Protein AF-A0A2H0N2Y0-F1 (afdb_monomer)

Solvent-accessible surface area (backbone atoms only — not comparable to full-atom values): 7215 Å² total; per-residue (Å²): 124,72,75,60,60,58,54,58,65,62,47,55,63,54,53,54,51,52,50,49,53,52,52,50,52,51,51,52,50,49,48,50,69,72,66,47,77,82,76,74,75,67,87,81,74,80,81,71,80,69,74,76,69,76,72,77,88,54,97,25,53,18,77,90,71,64,48,72,41,98,44,74,78,58,26,72,59,9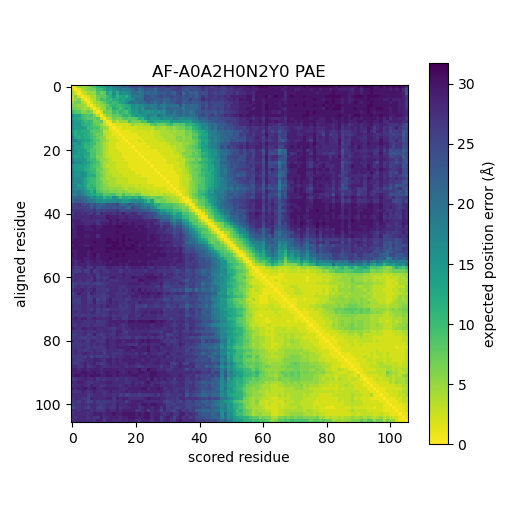0,83,84,88,79,92,76,79,81,54,81,88,54,58,84,70,82,67,63,91,75,52,84,76,86,88,86,82,137

pLDDT: mean 80.4, std 17.41, range [44.53, 96.69]

Foldseek 3Di:
DVVVVVVVVVVVVVVVVVVVVVVVVVVVVVCCVPVPPPPPVPVDDPPPPPPVPPPPPAPAAAPPQRDHDDDPQNNDDDDDDDDDDPDPVCPPDPPPVVDSDDDDDD

Structure (mmCIF, N/CA/C/O backbone):
data_AF-A0A2H0N2Y0-F1
#
_entry.id   AF-A0A2H0N2Y0-F1
#
loop_
_atom_site.group_PDB
_atom_site.id
_atom_site.type_symbol
_atom_site.label_atom_id
_atom_site.label_alt_id
_atom_site.label_comp_id
_atom_site.label_asym_id
_atom_site.label_entity_id
_atom_site.label_seq_id
_atom_site.pdbx_PDB_ins_code
_atom_site.Cartn_x
_atom_site.Cartn_y
_atom_site.Cartn_z
_atom_site.occupancy
_atom_site.B_iso_or_equiv
_atom_site.auth_seq_id
_atom_site.auth_comp_id
_atom_site.auth_asym_id
_atom_site.auth_atom_id
_atom_site.pdbx_PDB_model_num
ATOM 1 N N . MET A 1 1 ? 39.172 4.416 -81.691 1.00 53.25 1 MET A N 1
ATOM 2 C CA . MET A 1 1 ? 38.676 3.237 -80.940 1.00 53.25 1 MET A CA 1
ATOM 3 C C . MET A 1 1 ? 39.562 2.818 -79.752 1.00 53.25 1 MET A C 1
ATOM 5 O O . MET A 1 1 ? 39.054 2.160 -78.859 1.00 53.25 1 MET A O 1
ATOM 9 N N . HIS A 1 2 ? 40.838 3.236 -79.659 1.00 56.69 2 HIS A N 1
ATOM 10 C CA . HIS A 1 2 ? 41.701 2.923 -78.498 1.00 56.69 2 HIS A CA 1
ATOM 11 C C . HIS A 1 2 ? 41.425 3.744 -77.220 1.00 56.69 2 HIS A C 1
ATOM 13 O O . HIS A 1 2 ? 41.663 3.253 -76.122 1.00 56.69 2 HIS A O 1
ATOM 19 N N . HIS A 1 3 ? 40.871 4.955 -77.333 1.00 56.59 3 HIS A N 1
ATOM 20 C CA . HIS A 1 3 ? 40.663 5.853 -76.185 1.00 56.59 3 HIS A CA 1
ATOM 21 C C . HIS A 1 3 ? 39.469 5.492 -75.275 1.00 56.59 3 HIS A C 1
ATOM 23 O O . HIS A 1 3 ? 39.393 5.969 -74.146 1.00 56.59 3 HIS A O 1
ATOM 29 N N . LEU A 1 4 ? 38.539 4.655 -75.749 1.00 56.47 4 LEU A N 1
ATOM 30 C CA . LEU A 1 4 ? 37.361 4.206 -74.988 1.00 56.47 4 LEU A CA 1
ATOM 31 C C . LEU A 1 4 ? 37.684 3.022 -74.063 1.00 56.47 4 LEU A C 1
ATOM 33 O O . LEU A 1 4 ? 37.163 2.938 -72.953 1.00 56.47 4 LEU A O 1
ATOM 37 N N . LEU A 1 5 ? 38.601 2.148 -74.482 1.00 54.94 5 LEU A N 1
ATOM 38 C CA . LEU A 1 5 ? 38.996 0.958 -73.722 1.00 54.94 5 LEU A CA 1
ATOM 39 C C . LEU A 1 5 ? 39.827 1.305 -72.475 1.00 54.94 5 LEU A C 1
ATOM 41 O O . LEU A 1 5 ? 39.754 0.605 -71.467 1.00 54.94 5 LEU A O 1
ATOM 45 N N . THR A 1 6 ? 40.568 2.417 -72.498 1.00 57.72 6 THR A N 1
ATOM 46 C CA . THR A 1 6 ? 41.340 2.887 -71.336 1.00 57.72 6 THR A CA 1
ATOM 47 C C . THR A 1 6 ? 40.452 3.494 -70.249 1.00 57.72 6 THR A C 1
ATOM 49 O O . THR A 1 6 ? 40.738 3.315 -69.066 1.00 57.72 6 THR A O 1
ATOM 52 N N . LYS A 1 7 ? 39.334 4.136 -70.619 1.00 54.25 7 LYS A N 1
ATOM 53 C CA . LYS A 1 7 ? 38.356 4.642 -69.643 1.00 54.25 7 LYS A CA 1
ATOM 54 C C . LYS A 1 7 ? 37.606 3.509 -68.941 1.00 54.25 7 LYS A C 1
ATOM 56 O O . LYS A 1 7 ? 37.475 3.556 -67.726 1.00 54.25 7 LYS A O 1
ATOM 61 N N . LEU A 1 8 ? 37.214 2.457 -69.663 1.00 54.66 8 LEU A N 1
ATOM 62 C CA . LEU A 1 8 ? 36.559 1.274 -69.079 1.00 54.66 8 LEU A CA 1
ATOM 63 C C . LEU A 1 8 ? 37.459 0.533 -68.072 1.00 54.66 8 LEU A C 1
ATOM 65 O O . LEU A 1 8 ? 36.993 0.151 -67.002 1.00 54.66 8 LEU A O 1
ATOM 69 N N . LYS A 1 9 ? 38.763 0.411 -68.362 1.00 58.50 9 LYS A N 1
ATOM 70 C CA . LYS A 1 9 ? 39.745 -0.218 -67.457 1.00 58.50 9 LYS A CA 1
ATOM 71 C C . LYS A 1 9 ? 39.993 0.581 -66.166 1.00 58.50 9 LYS A C 1
ATOM 73 O O . LYS A 1 9 ? 40.342 -0.001 -65.146 1.00 58.50 9 LYS A O 1
ATOM 78 N N . SER A 1 10 ? 39.815 1.903 -66.196 1.00 59.41 10 SER A N 1
ATOM 79 C CA . SER A 1 10 ? 39.994 2.776 -65.023 1.00 59.41 10 SER A CA 1
ATOM 80 C C . SER A 1 10 ? 38.755 2.866 -64.128 1.00 59.41 10 SER A C 1
ATOM 82 O O . SER A 1 10 ? 38.858 3.345 -63.001 1.00 59.41 10 SER A O 1
ATOM 84 N N . ILE A 1 11 ? 37.591 2.435 -64.615 1.00 62.25 11 ILE A N 1
ATOM 85 C CA . ILE A 1 11 ? 36.317 2.507 -63.889 1.00 62.25 11 ILE A CA 1
ATOM 86 C C . ILE A 1 11 ? 36.119 1.277 -62.985 1.00 62.25 11 ILE A C 1
ATOM 88 O O . ILE A 1 11 ? 35.544 1.391 -61.904 1.00 62.25 11 ILE A O 1
ATOM 92 N N . SER A 1 12 ? 36.659 0.114 -63.369 1.00 69.06 12 SER A N 1
ATOM 93 C CA . SER A 1 12 ? 36.594 -1.104 -62.553 1.00 69.06 12 SER A CA 1
ATOM 94 C C . SER A 1 12 ? 37.161 -0.950 -61.132 1.00 69.06 12 SER A C 1
ATOM 96 O O . SER A 1 12 ? 36.456 -1.347 -60.207 1.00 69.06 12 SER A O 1
ATOM 98 N N . PRO A 1 13 ? 38.351 -0.351 -60.881 1.00 75.94 13 PRO A N 1
ATOM 99 C CA . PRO A 1 13 ? 38.850 -0.206 -59.511 1.00 75.94 13 PRO A CA 1
ATOM 100 C C . PRO A 1 13 ? 37.980 0.725 -58.657 1.00 75.94 13 PRO A C 1
ATOM 102 O O . PRO A 1 13 ? 37.855 0.497 -57.457 1.00 75.94 13 PRO A O 1
ATOM 105 N N . LEU A 1 14 ? 37.337 1.732 -59.259 1.00 80.69 14 LEU A N 1
ATOM 106 C CA . LEU A 1 14 ? 36.476 2.667 -58.533 1.00 80.69 14 LEU A CA 1
ATOM 107 C C . LEU A 1 14 ? 35.235 1.960 -57.970 1.00 80.69 14 LEU A C 1
ATOM 109 O O . LEU A 1 14 ? 34.874 2.188 -56.818 1.00 80.69 14 LEU A O 1
ATOM 113 N N . TYR A 1 15 ? 34.637 1.051 -58.747 1.00 85.00 15 TYR A N 1
ATOM 114 C CA . TYR A 1 15 ? 33.491 0.262 -58.295 1.00 85.00 15 TYR A CA 1
ATOM 115 C C . TYR A 1 15 ? 33.844 -0.720 -57.177 1.00 85.00 15 TYR A C 1
ATOM 117 O O . TYR A 1 15 ? 33.056 -0.892 -56.249 1.00 85.00 15 TYR A O 1
ATOM 125 N N . PHE A 1 16 ? 35.035 -1.325 -57.217 1.00 87.88 16 PHE A N 1
ATOM 126 C CA . PHE A 1 16 ? 35.497 -2.192 -56.128 1.00 87.88 16 PHE A CA 1
ATOM 127 C C . PHE A 1 16 ? 35.717 -1.411 -54.829 1.00 87.88 16 PHE A C 1
ATOM 129 O O . PHE A 1 16 ? 35.330 -1.884 -53.762 1.00 87.88 16 PHE A O 1
ATOM 136 N N . ILE A 1 17 ? 36.264 -0.194 -54.914 1.00 88.81 17 ILE A N 1
ATOM 137 C CA . ILE A 1 17 ? 36.441 0.676 -53.744 1.00 88.81 17 ILE A CA 1
ATOM 138 C C . ILE A 1 17 ? 35.078 1.102 -53.185 1.00 88.81 17 ILE A C 1
ATOM 140 O O . ILE A 1 17 ? 34.851 0.983 -51.982 1.00 88.81 17 ILE A O 1
ATOM 144 N N . SER A 1 18 ? 34.136 1.532 -54.034 1.00 90.44 18 SER A N 1
ATOM 145 C CA . SER A 1 18 ? 32.797 1.920 -53.567 1.00 90.44 18 SER A CA 1
ATOM 146 C C . SER A 1 18 ? 32.018 0.745 -52.968 1.00 90.44 18 SER A C 1
ATOM 148 O O . SER A 1 18 ? 31.340 0.905 -51.952 1.00 90.44 18 SER A O 1
ATOM 150 N N . ALA A 1 19 ? 32.137 -0.448 -53.557 1.00 92.31 19 ALA A N 1
ATOM 151 C CA . ALA A 1 19 ? 31.531 -1.664 -53.019 1.00 92.31 19 ALA A CA 1
ATOM 152 C C . ALA A 1 19 ? 32.139 -2.034 -51.656 1.00 92.31 19 ALA A C 1
ATOM 154 O O . ALA A 1 19 ? 31.411 -2.372 -50.729 1.00 92.31 19 ALA A O 1
ATOM 155 N N . GLY A 1 20 ? 33.459 -1.891 -51.499 1.00 94.44 20 GLY A N 1
ATOM 156 C CA . GLY A 1 20 ? 34.135 -2.112 -50.220 1.00 94.44 20 GLY A CA 1
ATOM 157 C C . GLY A 1 20 ? 33.659 -1.156 -49.125 1.00 94.44 20 GLY A C 1
ATOM 158 O O . GLY A 1 20 ? 33.332 -1.597 -48.027 1.00 94.44 20 GLY A O 1
ATOM 159 N N . VAL A 1 21 ? 33.556 0.143 -49.428 1.00 95.31 21 VAL A N 1
ATOM 160 C CA . VAL A 1 21 ? 33.113 1.161 -48.456 1.00 95.31 21 VAL A CA 1
ATOM 161 C C . VAL A 1 21 ? 31.653 0.955 -48.046 1.00 95.31 21 VAL A C 1
ATOM 163 O O . VAL A 1 21 ? 31.327 1.048 -46.864 1.00 95.31 21 VAL A O 1
ATOM 166 N N . THR A 1 22 ? 30.772 0.637 -48.997 1.00 94.81 22 THR A N 1
ATOM 167 C CA . THR A 1 22 ? 29.356 0.367 -48.694 1.00 94.81 22 THR A CA 1
ATOM 168 C C . THR A 1 22 ? 29.179 -0.903 -47.866 1.00 94.81 22 THR A C 1
ATOM 170 O O . THR A 1 22 ? 28.433 -0.889 -46.889 1.00 94.81 22 THR A O 1
ATOM 173 N N . LEU A 1 23 ? 29.910 -1.973 -48.186 1.00 95.75 23 LEU A N 1
ATOM 174 C CA . LEU A 1 23 ? 29.863 -3.225 -47.432 1.00 95.75 23 LEU A CA 1
ATOM 175 C C . LEU A 1 23 ? 30.419 -3.058 -46.009 1.00 95.75 23 LEU A C 1
ATOM 177 O O . LEU A 1 23 ? 29.812 -3.544 -45.058 1.00 95.75 23 LEU A O 1
ATOM 181 N N . LEU A 1 24 ? 31.507 -2.296 -45.843 1.00 95.88 24 LEU A N 1
ATOM 182 C CA . LEU A 1 24 ? 32.039 -1.934 -44.526 1.00 95.88 24 LEU A CA 1
ATOM 183 C C . LEU A 1 24 ? 31.005 -1.152 -43.697 1.00 95.88 24 LEU A C 1
ATOM 185 O O . LEU A 1 24 ? 30.795 -1.459 -42.526 1.00 95.88 24 LEU A O 1
ATOM 189 N N . GLY A 1 25 ? 30.327 -0.177 -44.311 1.00 94.88 25 GLY A N 1
ATOM 190 C CA . GLY A 1 25 ? 29.280 0.608 -43.653 1.00 94.88 25 GLY A CA 1
ATOM 191 C C . GLY A 1 25 ? 28.096 -0.245 -43.191 1.00 94.88 25 GLY A C 1
ATOM 192 O O . GLY A 1 25 ? 27.627 -0.081 -42.067 1.00 94.88 25 GLY A O 1
ATOM 193 N N . LEU A 1 26 ? 27.652 -1.199 -44.017 1.00 95.38 26 LEU A N 1
ATOM 194 C CA . LEU A 1 26 ? 26.577 -2.128 -43.655 1.00 95.38 26 LEU A CA 1
ATOM 195 C C . LEU A 1 26 ? 26.979 -3.067 -42.513 1.00 95.38 26 LEU A C 1
ATOM 197 O O . LEU A 1 26 ? 26.170 -3.300 -41.618 1.00 95.38 26 LEU A O 1
ATOM 201 N N . ILE A 1 27 ? 28.222 -3.560 -42.504 1.00 94.94 27 ILE A N 1
ATOM 202 C CA . ILE A 1 27 ? 28.742 -4.386 -41.403 1.00 94.94 27 ILE A CA 1
ATOM 203 C C . ILE A 1 27 ? 28.778 -3.581 -40.103 1.00 94.94 27 ILE A C 1
ATOM 205 O O . ILE A 1 27 ? 28.331 -4.075 -39.073 1.00 94.94 27 ILE A O 1
ATOM 209 N N . LEU A 1 28 ? 29.263 -2.336 -40.141 1.00 92.19 28 LEU A N 1
ATOM 210 C CA . LEU A 1 28 ? 29.290 -1.473 -38.958 1.00 92.19 28 LEU A CA 1
ATOM 211 C C . LEU A 1 28 ? 27.880 -1.188 -38.432 1.00 92.19 28 LEU A C 1
ATOM 213 O O . LEU A 1 28 ? 27.658 -1.268 -37.227 1.00 92.19 28 LEU A O 1
ATOM 217 N N . LEU A 1 29 ? 26.920 -0.914 -39.319 1.00 90.00 29 LEU A N 1
ATOM 218 C CA . LEU A 1 29 ? 25.524 -0.689 -38.938 1.00 90.00 29 LEU A CA 1
ATOM 219 C C . LEU A 1 29 ? 24.912 -1.953 -38.318 1.00 90.00 29 LEU A C 1
ATOM 221 O O . LEU A 1 29 ? 24.255 -1.869 -37.284 1.00 90.00 29 LEU A O 1
ATOM 225 N N . TRP A 1 30 ? 25.187 -3.124 -38.897 1.00 90.25 30 TRP A N 1
ATOM 226 C CA . TRP A 1 30 ? 24.748 -4.412 -38.362 1.00 90.25 30 TRP A CA 1
ATOM 227 C C . TRP A 1 30 ? 25.337 -4.688 -36.972 1.00 90.25 30 TRP A C 1
ATOM 229 O O . TRP A 1 30 ? 24.596 -5.018 -36.052 1.00 90.25 30 TRP A O 1
ATOM 239 N N . VAL A 1 31 ? 26.644 -4.476 -36.779 1.00 90.88 31 VAL A N 1
ATOM 240 C CA . VAL A 1 31 ? 27.288 -4.636 -35.466 1.00 90.88 31 VAL A CA 1
ATOM 241 C C . VAL A 1 31 ? 26.687 -3.673 -34.447 1.00 90.88 31 VAL A C 1
ATOM 243 O O . VAL A 1 31 ? 26.355 -4.099 -33.350 1.00 90.88 31 VAL A O 1
ATOM 246 N N . VAL A 1 32 ? 26.486 -2.400 -34.795 1.00 86.69 32 VAL A N 1
ATOM 247 C CA . VAL A 1 32 ? 25.846 -1.447 -33.880 1.00 86.69 32 VAL A CA 1
ATOM 248 C C . VAL A 1 32 ? 24.440 -1.925 -33.528 1.00 86.69 32 VAL A C 1
ATOM 250 O O . VAL A 1 32 ? 24.159 -2.108 -32.358 1.00 86.69 32 VAL A O 1
ATOM 253 N N . PHE A 1 33 ? 23.589 -2.229 -34.506 1.00 84.44 33 PHE A N 1
ATOM 254 C CA . PHE A 1 33 ? 22.186 -2.566 -34.255 1.00 84.44 33 PHE A CA 1
ATOM 255 C C . PHE A 1 33 ? 21.982 -3.885 -33.487 1.00 84.44 33 PHE A C 1
ATOM 257 O O . PHE A 1 33 ? 21.063 -3.975 -32.677 1.00 84.44 33 PHE A O 1
ATOM 264 N N . PHE A 1 34 ? 22.823 -4.899 -33.722 1.00 82.94 34 PHE A N 1
ATOM 265 C CA . PHE A 1 34 ? 22.673 -6.226 -33.110 1.00 82.94 34 PHE A CA 1
ATOM 266 C C . PHE A 1 34 ? 23.557 -6.461 -31.875 1.00 82.94 34 PHE A C 1
ATOM 268 O O . PHE A 1 34 ? 23.209 -7.305 -31.052 1.00 82.94 34 PHE A O 1
ATOM 275 N N . HIS A 1 35 ? 24.678 -5.742 -31.722 1.00 79.31 35 HIS A N 1
ATOM 276 C CA . HIS A 1 35 ? 25.554 -5.861 -30.547 1.00 79.31 35 HIS A CA 1
ATOM 277 C C . HIS A 1 35 ? 25.452 -4.705 -29.554 1.00 79.31 35 HIS A C 1
ATOM 279 O O . HIS A 1 35 ? 25.966 -4.863 -28.446 1.00 79.31 35 HIS A O 1
ATOM 285 N N . THR A 1 36 ? 24.795 -3.578 -29.862 1.00 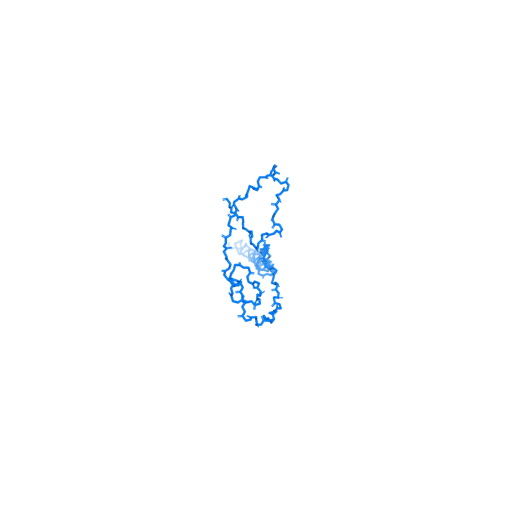70.25 36 THR A N 1
ATOM 286 C CA . THR A 1 36 ? 24.369 -2.703 -28.765 1.00 70.25 36 THR A CA 1
ATOM 287 C C . THR A 1 36 ? 23.236 -3.408 -28.032 1.00 70.25 36 THR A C 1
ATOM 289 O O . THR A 1 36 ? 22.179 -3.607 -28.639 1.00 70.25 36 THR A O 1
ATOM 292 N N . PRO A 1 37 ? 23.417 -3.805 -26.758 1.00 64.94 37 PRO A N 1
ATOM 293 C CA . PRO A 1 37 ? 22.296 -4.275 -25.971 1.00 64.94 37 PRO A CA 1
ATOM 294 C C . PRO A 1 37 ? 21.257 -3.161 -25.990 1.00 64.94 37 PRO A C 1
ATOM 296 O O . PRO A 1 37 ? 21.572 -2.002 -25.711 1.00 64.94 37 PRO A O 1
ATOM 299 N N . SER A 1 38 ? 20.034 -3.499 -26.384 1.00 60.81 38 SER A N 1
ATOM 300 C CA . SER A 1 38 ? 18.902 -2.599 -26.256 1.00 60.81 38 SER A CA 1
ATOM 301 C C . SER A 1 38 ? 18.707 -2.358 -24.764 1.00 60.81 38 SER A C 1
ATOM 303 O O . SER A 1 38 ? 17.967 -3.079 -24.103 1.00 60.81 38 SER A O 1
ATOM 305 N N . THR A 1 39 ? 19.390 -1.361 -24.199 1.00 54.69 39 THR A N 1
ATOM 306 C CA . THR A 1 39 ? 19.035 -0.809 -22.896 1.00 54.69 39 THR A CA 1
ATOM 307 C C . THR A 1 39 ? 17.764 -0.000 -23.112 1.00 54.69 39 THR A C 1
ATOM 309 O O . THR A 1 39 ? 17.754 1.229 -23.073 1.00 54.69 39 THR A O 1
ATOM 312 N N . ALA A 1 40 ? 16.674 -0.717 -23.390 1.00 50.41 40 ALA A N 1
ATOM 313 C CA . ALA A 1 40 ? 15.372 -0.302 -22.937 1.00 50.41 40 ALA A CA 1
ATOM 314 C C . ALA A 1 40 ? 15.471 -0.340 -21.414 1.00 50.41 40 ALA A C 1
ATOM 316 O O . ALA A 1 40 ? 15.223 -1.356 -20.771 1.00 50.41 40 ALA A O 1
ATOM 317 N N . THR A 1 41 ? 15.944 0.763 -20.842 1.00 45.66 41 THR A N 1
ATOM 318 C CA . THR A 1 41 ? 15.823 1.034 -19.420 1.00 45.66 41 THR A CA 1
ATOM 319 C C . THR A 1 41 ? 14.335 1.235 -19.157 1.00 45.66 41 THR A C 1
ATOM 321 O O . THR A 1 41 ? 13.850 2.357 -19.050 1.00 45.66 41 THR A O 1
ATOM 324 N N . HIS A 1 42 ? 13.582 0.137 -19.103 1.00 44.53 42 HIS A N 1
ATOM 325 C CA . HIS A 1 42 ? 12.380 0.099 -18.299 1.00 44.53 42 HIS A CA 1
ATOM 326 C C . HIS A 1 42 ? 12.875 0.210 -16.861 1.00 44.53 42 HIS A C 1
ATOM 328 O O . HIS A 1 42 ? 13.386 -0.739 -16.273 1.00 44.53 42 HIS A O 1
ATOM 334 N N . ALA A 1 43 ? 12.832 1.430 -16.331 1.00 52.00 43 ALA A N 1
ATOM 335 C CA . ALA A 1 43 ? 12.911 1.642 -14.903 1.00 52.00 43 ALA A CA 1
ATOM 336 C C . ALA A 1 43 ? 11.750 0.860 -14.272 1.00 52.00 43 ALA A C 1
ATOM 338 O O . ALA A 1 43 ? 10.602 1.284 -14.375 1.00 52.00 43 ALA A O 1
ATOM 339 N N . GLY A 1 44 ? 12.054 -0.299 -13.690 1.00 46.66 44 GLY A N 1
ATOM 340 C CA . GLY A 1 44 ? 11.091 -1.102 -12.942 1.00 46.66 44 GLY A CA 1
ATOM 341 C C . GLY A 1 44 ? 10.962 -2.541 -13.422 1.00 46.66 44 GLY A C 1
ATOM 342 O O . GLY A 1 44 ? 9.875 -2.949 -13.799 1.00 46.66 44 GLY A O 1
ATOM 343 N N . ASP A 1 45 ? 12.043 -3.315 -13.369 1.00 47.06 45 ASP A N 1
ATOM 344 C CA . ASP A 1 45 ? 11.909 -4.751 -13.105 1.00 47.06 45 ASP A CA 1
ATOM 345 C C . ASP A 1 45 ? 13.121 -5.224 -12.300 1.00 47.06 45 ASP A C 1
ATOM 347 O O . ASP A 1 45 ? 14.022 -5.925 -12.761 1.00 47.06 45 ASP A O 1
ATOM 351 N N . THR A 1 46 ? 13.198 -4.719 -11.069 1.00 50.31 46 THR A N 1
ATOM 352 C CA . THR A 1 46 ? 13.965 -5.396 -10.034 1.00 50.31 46 THR A CA 1
ATOM 353 C C . THR A 1 46 ? 13.197 -6.680 -9.758 1.00 50.31 46 THR A C 1
ATOM 355 O O . THR A 1 46 ? 12.208 -6.651 -9.029 1.00 50.31 46 THR A O 1
ATOM 358 N N . LEU A 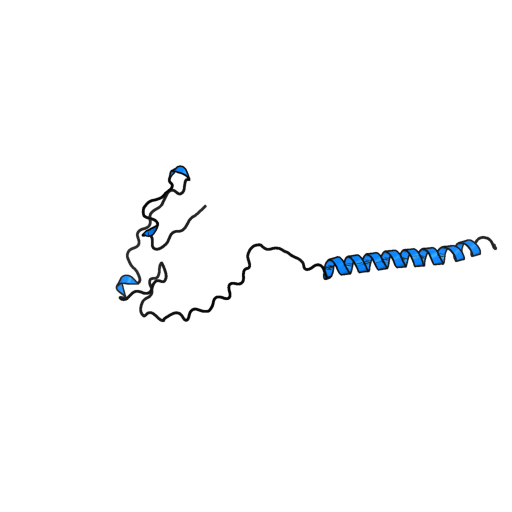1 47 ? 13.620 -7.787 -10.371 1.00 49.03 47 LEU A N 1
ATOM 359 C CA . LEU A 1 47 ? 13.182 -9.119 -9.977 1.00 49.03 47 LEU A CA 1
ATOM 360 C C . LEU A 1 47 ? 13.647 -9.334 -8.536 1.00 49.03 47 LEU A C 1
ATOM 362 O O . LEU A 1 47 ? 14.764 -9.774 -8.274 1.00 49.03 47 LEU A O 1
ATOM 366 N N . ILE A 1 48 ? 12.797 -8.932 -7.595 1.00 50.28 48 ILE A N 1
ATOM 367 C CA . ILE A 1 48 ? 12.854 -9.397 -6.222 1.00 50.28 48 ILE A CA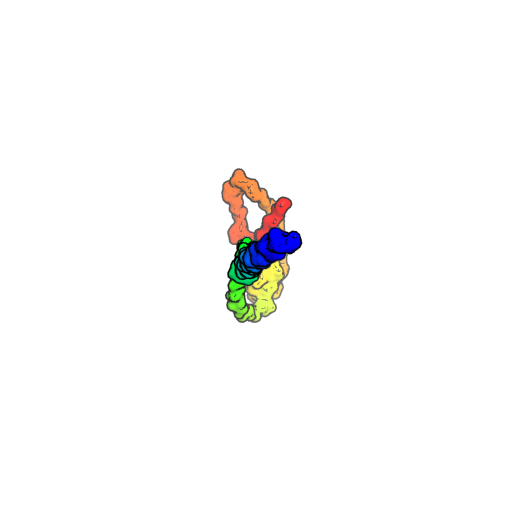 1
ATOM 368 C C . ILE A 1 48 ? 12.579 -10.890 -6.345 1.00 50.28 48 ILE A C 1
ATOM 370 O O . ILE A 1 48 ? 11.454 -11.302 -6.623 1.00 50.28 48 ILE A O 1
ATOM 374 N N . GLU A 1 49 ? 13.634 -11.688 -6.214 1.00 50.44 49 GLU A N 1
ATOM 375 C CA . GLU A 1 49 ? 13.533 -13.086 -5.831 1.00 50.44 49 GLU A CA 1
ATOM 376 C C . GLU A 1 49 ? 12.782 -13.085 -4.497 1.00 50.44 49 GLU A C 1
ATOM 378 O O . GLU A 1 49 ? 13.359 -12.863 -3.433 1.00 50.44 49 GLU A O 1
ATOM 383 N N . LEU A 1 50 ? 11.448 -13.163 -4.579 1.00 52.78 50 LEU A N 1
ATOM 384 C CA . LEU A 1 50 ? 10.597 -13.428 -3.437 1.00 52.78 50 LEU A CA 1
ATOM 385 C C . LEU A 1 50 ? 11.011 -14.821 -2.985 1.00 52.78 50 LEU A C 1
ATOM 387 O O . LEU A 1 50 ? 10.562 -15.824 -3.535 1.00 52.78 50 LEU A O 1
ATOM 391 N N . GLU A 1 51 ? 11.917 -14.860 -2.013 1.00 52.47 51 GLU A N 1
ATOM 392 C CA . GLU A 1 51 ? 12.014 -15.969 -1.087 1.00 52.47 51 GLU A CA 1
ATOM 393 C C . GLU A 1 51 ? 10.575 -16.241 -0.655 1.00 52.47 51 GLU A C 1
ATOM 395 O O . GLU A 1 51 ? 9.922 -15.392 -0.042 1.00 52.47 51 GLU A O 1
ATOM 400 N N . GLU A 1 52 ? 10.034 -17.354 -1.144 1.00 52.62 52 GLU A N 1
ATOM 401 C CA . GLU A 1 52 ? 8.689 -17.812 -0.860 1.00 52.62 52 GLU A CA 1
ATOM 402 C C . GLU A 1 52 ? 8.687 -18.095 0.640 1.00 52.62 52 GLU A C 1
ATOM 404 O O . GLU A 1 52 ? 9.056 -19.178 1.093 1.00 52.62 52 GLU A O 1
ATOM 409 N N . ALA A 1 53 ? 8.405 -17.053 1.428 1.00 57.03 53 ALA A N 1
ATOM 410 C CA . ALA A 1 53 ? 8.231 -17.154 2.856 1.00 57.03 53 ALA A CA 1
ATOM 411 C C . ALA A 1 53 ? 7.143 -18.199 3.027 1.00 57.03 53 ALA A C 1
ATOM 413 O O . ALA A 1 53 ? 5.987 -17.948 2.679 1.00 57.03 53 ALA A O 1
ATOM 414 N N . VAL A 1 54 ? 7.558 -19.392 3.455 1.00 57.22 54 VAL A N 1
ATOM 415 C CA . VAL A 1 54 ? 6.691 -20.518 3.770 1.00 57.22 54 VAL A CA 1
ATOM 416 C C . VAL A 1 54 ? 5.594 -19.936 4.639 1.00 57.22 54 VAL A C 1
ATOM 418 O O . VAL A 1 54 ? 5.848 -19.552 5.779 1.00 57.22 54 VAL A O 1
ATOM 421 N N . ALA A 1 55 ? 4.417 -19.740 4.046 1.00 62.06 55 ALA A N 1
ATOM 422 C CA . ALA A 1 55 ? 3.309 -19.123 4.735 1.00 62.06 55 ALA A CA 1
ATOM 423 C C . ALA A 1 55 ? 3.014 -20.036 5.919 1.00 62.06 55 ALA A C 1
ATOM 425 O O . ALA A 1 55 ? 2.587 -21.171 5.714 1.00 62.06 55 ALA A O 1
ATOM 426 N N . GLU A 1 56 ? 3.306 -19.575 7.138 1.00 68.50 56 GLU A N 1
ATOM 427 C CA . GLU A 1 56 ? 2.819 -20.260 8.324 1.00 68.50 56 GLU A CA 1
ATOM 428 C C . GLU A 1 56 ? 1.305 -20.387 8.149 1.00 68.50 56 GLU A C 1
ATOM 430 O O . GLU A 1 56 ? 0.589 -19.390 7.975 1.00 68.50 56 GLU A O 1
ATOM 435 N N . ASP A 1 57 ? 0.850 -21.635 8.063 1.00 80.19 57 ASP A N 1
ATOM 436 C CA . ASP A 1 57 ? -0.549 -21.962 7.857 1.00 80.19 57 ASP A CA 1
ATOM 437 C C . ASP A 1 57 ? -1.278 -21.628 9.157 1.00 80.19 57 ASP A C 1
ATOM 439 O O . ASP A 1 57 ? -1.250 -22.384 10.129 1.00 80.19 57 ASP A O 1
ATOM 443 N N . CYS A 1 58 ? -1.830 -20.420 9.223 1.00 88.25 58 CYS A N 1
ATOM 444 C CA . CYS A 1 58 ? -2.624 -19.982 10.354 1.00 88.25 58 CYS A CA 1
ATOM 445 C C . CYS A 1 58 ? -4.084 -20.372 10.138 1.00 88.25 58 CYS A C 1
ATOM 447 O O . CYS A 1 58 ? -4.651 -20.134 9.072 1.00 88.25 58 CYS A O 1
ATOM 449 N N . GLU A 1 59 ? -4.697 -20.949 11.174 1.00 92.25 59 GLU A N 1
ATOM 450 C CA . GLU A 1 59 ? -6.063 -21.492 11.129 1.00 92.25 59 GLU A CA 1
ATOM 451 C C . GLU A 1 59 ? -7.092 -20.450 10.659 1.00 92.25 59 GLU A C 1
ATOM 453 O O . GLU A 1 59 ? -8.019 -20.763 9.907 1.00 92.25 59 GLU A O 1
ATOM 458 N N . TYR A 1 60 ? -6.893 -19.188 11.052 1.00 93.19 60 TYR A N 1
ATOM 459 C CA . TYR A 1 60 ? -7.717 -18.064 10.633 1.00 93.19 60 TYR A CA 1
ATOM 460 C C . TYR A 1 60 ? -6.848 -16.918 10.116 1.00 93.19 60 TYR A C 1
ATOM 462 O O . TYR A 1 60 ? -5.910 -16.464 10.772 1.00 93.19 60 TYR A O 1
ATOM 470 N N . ARG A 1 61 ? -7.214 -16.400 8.941 1.00 93.62 61 ARG A N 1
ATOM 471 C CA . ARG A 1 61 ? -6.562 -15.260 8.295 1.00 93.62 61 ARG A CA 1
ATOM 472 C C . ARG A 1 61 ? -7.593 -14.194 7.957 1.00 93.62 61 ARG A C 1
ATOM 474 O O . ARG A 1 61 ? -8.592 -14.497 7.303 1.00 93.62 61 ARG A O 1
ATOM 481 N N . ARG A 1 62 ? -7.359 -12.959 8.404 1.00 93.50 62 ARG A N 1
ATOM 482 C CA . ARG A 1 62 ? -8.278 -11.842 8.185 1.00 93.50 62 ARG A CA 1
ATOM 483 C C . ARG A 1 62 ? -8.322 -11.456 6.709 1.00 93.50 62 ARG A C 1
ATOM 485 O O . ARG A 1 62 ? -7.283 -11.325 6.065 1.00 93.50 62 ARG A O 1
ATOM 492 N N . ALA A 1 63 ? -9.526 -11.259 6.176 1.00 90.94 63 ALA A N 1
ATOM 493 C CA . ALA A 1 63 ? -9.722 -11.061 4.740 1.00 90.94 63 ALA A CA 1
ATOM 494 C C . ALA A 1 63 ? -9.164 -9.727 4.205 1.00 90.94 63 ALA A C 1
ATOM 496 O O . ALA A 1 63 ? -8.776 -9.658 3.043 1.00 90.94 63 ALA A O 1
ATOM 497 N N . ILE A 1 64 ? -9.131 -8.674 5.032 1.00 91.69 64 ILE A N 1
ATOM 498 C CA . ILE A 1 64 ? -8.812 -7.306 4.584 1.00 91.69 64 ILE A CA 1
ATOM 499 C C . ILE A 1 64 ? -7.308 -7.012 4.493 1.00 91.69 64 ILE A C 1
ATOM 501 O O . ILE A 1 64 ? -6.884 -6.312 3.582 1.00 91.69 64 ILE A O 1
ATOM 505 N N . ASP A 1 65 ? -6.511 -7.532 5.428 1.00 92.12 65 ASP A N 1
ATOM 506 C CA . ASP A 1 65 ? -5.076 -7.241 5.576 1.00 92.12 65 ASP A CA 1
ATOM 507 C C . ASP A 1 65 ? -4.201 -8.508 5.522 1.00 92.12 65 ASP A C 1
ATOM 509 O O . ASP A 1 65 ? -2.976 -8.415 5.510 1.00 92.12 65 ASP A O 1
ATOM 513 N N . GLY A 1 66 ? -4.808 -9.701 5.470 1.00 90.75 66 GLY A N 1
ATOM 514 C CA . GLY A 1 66 ? -4.095 -10.976 5.419 1.00 90.75 66 GLY A CA 1
ATOM 515 C C . GLY A 1 66 ? -3.417 -11.378 6.732 1.00 90.75 66 GLY A C 1
ATOM 516 O O . GLY A 1 66 ? -2.665 -12.354 6.738 1.00 90.75 66 GLY A O 1
ATOM 517 N N . VAL A 1 67 ? -3.675 -10.666 7.835 1.00 91.62 67 VAL A N 1
ATOM 518 C CA . VAL A 1 67 ? -3.065 -10.939 9.143 1.00 91.62 67 VAL A CA 1
ATOM 519 C C . VAL A 1 67 ? -3.663 -12.210 9.755 1.00 91.62 67 VAL A C 1
ATOM 521 O O . VAL A 1 67 ? -4.873 -12.442 9.693 1.00 91.62 67 VAL A O 1
ATOM 524 N N . CYS A 1 68 ? -2.816 -13.044 10.356 1.00 93.75 68 CYS A N 1
ATOM 525 C CA . CYS A 1 68 ? -3.251 -14.220 11.106 1.00 93.75 68 CYS A CA 1
ATOM 526 C C . CYS A 1 68 ? -3.932 -13.808 12.416 1.00 93.75 68 CYS A C 1
ATOM 528 O O . CYS A 1 68 ? -3.466 -12.905 13.112 1.00 93.75 68 CYS A O 1
ATOM 530 N N . VAL A 1 69 ? -5.044 -14.461 12.742 1.00 93.69 69 VAL A N 1
ATOM 531 C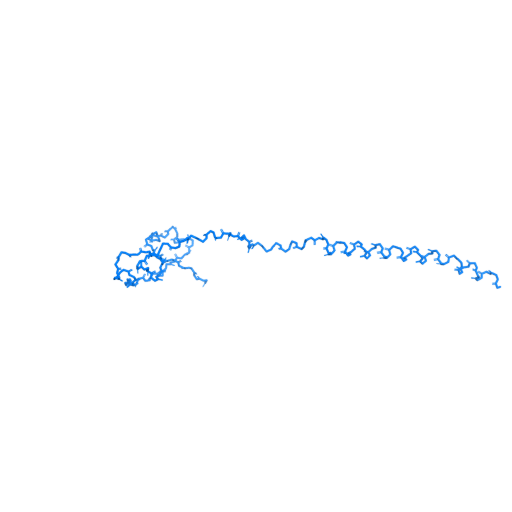 CA . VAL A 1 69 ? -5.856 -14.157 13.927 1.00 93.69 69 VAL A CA 1
ATOM 532 C C . VAL A 1 69 ? -6.142 -15.428 14.720 1.00 93.69 69 VAL A C 1
ATOM 534 O O . VAL A 1 69 ? -6.216 -16.515 14.153 1.00 93.69 69 VAL A O 1
ATOM 537 N N . ASP A 1 70 ? -6.326 -15.291 16.032 1.00 93.62 70 ASP A N 1
ATOM 538 C CA . ASP A 1 70 ? -6.454 -16.449 16.930 1.00 93.62 70 ASP A CA 1
ATOM 539 C C . ASP A 1 70 ? -7.853 -17.081 16.898 1.00 93.62 70 ASP A C 1
ATOM 541 O O . ASP A 1 70 ? -8.023 -18.251 17.233 1.00 93.62 70 ASP A O 1
ATOM 545 N N . ILE A 1 71 ? -8.879 -16.303 16.532 1.00 94.50 71 ILE A N 1
ATOM 546 C CA . ILE A 1 71 ? -10.282 -16.732 16.593 1.00 94.50 71 ILE A CA 1
ATOM 547 C C . ILE A 1 71 ? -11.038 -16.425 15.302 1.00 94.50 71 ILE A C 1
ATOM 549 O O . ILE A 1 71 ? -10.866 -15.373 14.684 1.00 94.50 71 ILE A O 1
ATOM 553 N N . ALA A 1 72 ? -11.974 -17.309 14.950 1.00 91.75 72 ALA A N 1
ATOM 554 C CA . ALA A 1 72 ? -12.797 -17.192 13.747 1.00 91.75 72 ALA A CA 1
ATOM 555 C C . ALA A 1 72 ? -13.558 -15.857 13.645 1.00 91.75 72 ALA A C 1
ATOM 557 O O . ALA A 1 72 ? -13.704 -15.314 12.554 1.00 91.75 72 ALA A O 1
ATOM 558 N N . SER A 1 73 ? -14.008 -15.286 14.768 1.00 92.62 73 SER A N 1
ATOM 559 C CA . SER A 1 73 ? -14.750 -14.016 14.770 1.00 92.62 73 SER A CA 1
ATOM 560 C C . SER A 1 73 ? -13.900 -12.797 14.395 1.00 92.62 73 SER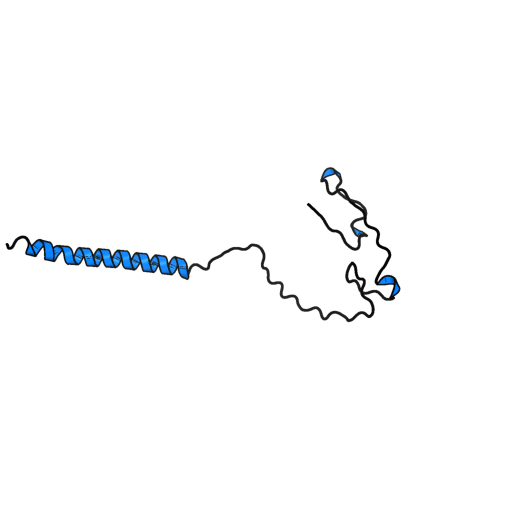 A C 1
ATOM 562 O O . SER A 1 73 ? -14.452 -11.744 14.107 1.00 92.62 73 SER A O 1
ATOM 564 N N . GLN A 1 74 ? -12.567 -12.910 14.408 1.00 93.44 74 GLN A N 1
ATOM 565 C CA . GLN A 1 74 ? -11.648 -11.844 13.986 1.00 93.44 74 GLN A CA 1
ATOM 566 C C . GLN A 1 74 ? -11.266 -11.930 12.502 1.00 93.44 74 GLN A C 1
ATOM 568 O O . GLN A 1 74 ? -10.551 -11.052 12.008 1.00 93.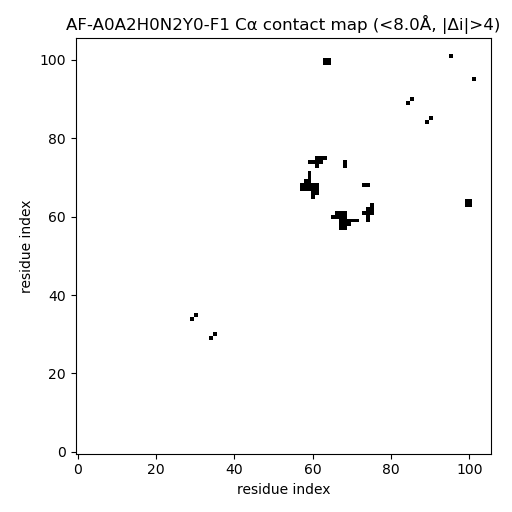44 74 GLN A O 1
ATOM 573 N N . ARG A 1 75 ? -11.718 -12.980 11.802 1.00 93.94 75 ARG A N 1
ATOM 574 C CA . ARG A 1 75 ? -11.488 -13.183 10.369 1.00 93.94 75 ARG A CA 1
ATOM 575 C C . ARG A 1 75 ? -12.152 -12.089 9.530 1.00 93.94 75 ARG A C 1
ATOM 577 O O . ARG A 1 75 ? -11.534 -11.572 8.604 1.00 93.94 75 ARG A O 1
ATOM 584 N N . ASP A 1 76 ? -13.375 -11.722 9.904 1.00 93.94 76 ASP A N 1
ATOM 585 C CA . ASP A 1 76 ? -14.223 -10.768 9.190 1.00 93.94 76 ASP A CA 1
ATOM 586 C C . ASP A 1 76 ? -14.816 -9.754 10.189 1.00 93.94 76 ASP A C 1
ATOM 588 O O . ASP A 1 76 ? -15.988 -9.854 10.555 1.00 93.94 76 ASP A O 1
ATOM 592 N N . PRO A 1 77 ? -13.998 -8.819 10.714 1.00 90.81 77 PRO A N 1
ATOM 593 C CA . PRO A 1 77 ? -14.476 -7.800 11.642 1.00 90.81 77 PRO A CA 1
ATOM 594 C C . PRO A 1 77 ? -15.347 -6.759 10.925 1.00 90.81 77 PRO A C 1
ATOM 596 O O . PRO A 1 77 ? -15.221 -6.553 9.716 1.00 90.81 77 PRO A O 1
ATOM 599 N N . ASP A 1 78 ? -16.176 -6.042 11.687 1.00 93.00 78 ASP A N 1
ATOM 600 C CA . ASP A 1 78 ? -16.912 -4.887 11.167 1.00 93.00 78 ASP A CA 1
ATOM 601 C C . ASP A 1 78 ? -15.941 -3.838 10.602 1.00 93.00 78 ASP A C 1
ATOM 603 O O . ASP A 1 78 ? -14.968 -3.440 11.250 1.00 93.00 78 ASP A O 1
ATOM 607 N N . LEU A 1 79 ? -16.212 -3.385 9.377 1.00 92.56 79 LEU A N 1
ATOM 608 C CA . LEU A 1 79 ? -15.343 -2.463 8.652 1.00 92.56 79 LEU A CA 1
ATOM 609 C C . LEU A 1 79 ? -15.791 -1.014 8.845 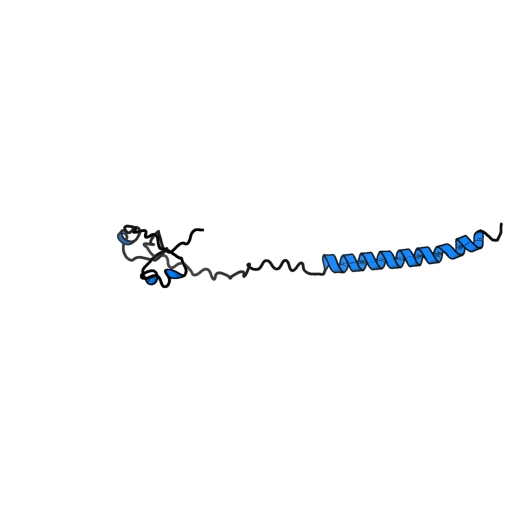1.00 92.56 79 LEU A C 1
ATOM 611 O O . LEU A 1 79 ? -16.961 -0.676 8.662 1.00 92.56 79 LEU A O 1
ATOM 615 N N . VAL A 1 80 ? -14.828 -0.139 9.133 1.00 93.69 80 VAL A N 1
ATOM 616 C CA . VAL A 1 80 ? -15.024 1.314 9.172 1.00 93.69 80 VAL A CA 1
ATOM 617 C C . VAL A 1 80 ? -14.121 1.952 8.124 1.00 93.69 80 VAL A C 1
ATOM 619 O O . VAL A 1 80 ? -12.899 1.911 8.238 1.00 93.69 80 VAL A O 1
ATOM 622 N N . GLY A 1 81 ? -14.730 2.538 7.094 1.00 93.81 81 GLY A N 1
ATOM 623 C CA . GLY A 1 81 ? -14.031 3.318 6.075 1.00 93.81 81 GLY A CA 1
ATOM 624 C C . GLY A 1 81 ? -14.094 4.810 6.388 1.00 93.81 81 GLY A C 1
ATOM 625 O O . GLY A 1 81 ? -15.163 5.329 6.704 1.00 93.81 81 GLY A O 1
ATOM 626 N N . ILE A 1 82 ? -12.960 5.503 6.281 1.00 94.06 82 ILE A N 1
ATOM 627 C CA . ILE A 1 82 ? -12.862 6.954 6.475 1.00 94.06 82 ILE A CA 1
ATOM 628 C C . ILE A 1 82 ? -12.217 7.553 5.230 1.00 94.06 82 ILE A C 1
ATOM 630 O O . ILE A 1 82 ? -11.133 7.136 4.830 1.00 94.06 82 ILE A O 1
ATOM 634 N N . MET A 1 83 ? -12.879 8.541 4.631 1.00 94.19 83 MET A N 1
ATOM 635 C CA . MET A 1 83 ? -12.284 9.336 3.563 1.00 94.19 83 MET A CA 1
ATOM 636 C C . MET A 1 83 ? -11.434 10.441 4.187 1.00 94.19 83 MET A C 1
ATOM 638 O O . MET A 1 83 ? -11.923 11.214 5.011 1.00 94.19 83 MET A O 1
ATOM 642 N N . ILE A 1 84 ? -10.160 10.485 3.810 1.00 93.06 84 ILE A N 1
ATOM 643 C CA . ILE A 1 84 ? -9.163 11.396 4.366 1.00 93.06 84 ILE A CA 1
ATOM 644 C C . ILE A 1 84 ? -8.692 12.345 3.266 1.00 93.06 84 ILE A C 1
ATOM 646 O O . ILE A 1 84 ? -8.385 11.912 2.160 1.00 93.06 84 ILE A O 1
ATOM 650 N N . GLU A 1 85 ? -8.604 13.633 3.592 1.00 93.12 85 GLU A N 1
ATOM 651 C CA . GLU A 1 85 ? -8.016 14.647 2.717 1.00 93.12 85 GLU A CA 1
ATOM 652 C C . GLU A 1 85 ? -6.487 14.488 2.655 1.00 93.12 85 GLU A C 1
ATOM 654 O O . GLU A 1 85 ? -5.823 14.459 3.694 1.00 93.12 85 GLU A O 1
ATOM 659 N N . ASN A 1 86 ? -5.928 14.410 1.441 1.00 92.81 86 ASN A N 1
ATOM 660 C CA . ASN A 1 86 ? -4.487 14.252 1.209 1.00 92.81 86 ASN A CA 1
ATOM 661 C C . ASN A 1 86 ? -3.804 15.531 0.675 1.00 92.81 86 ASN A C 1
ATOM 663 O O . ASN A 1 86 ? -2.635 15.490 0.272 1.00 92.81 86 ASN A O 1
ATOM 667 N N . HIS A 1 87 ? -4.495 16.678 0.682 1.00 95.12 87 HIS A N 1
ATOM 668 C CA . HIS A 1 87 ? -3.917 17.976 0.329 1.00 95.12 87 HIS A CA 1
ATOM 669 C C . HIS A 1 87 ? -2.688 18.313 1.192 1.00 95.12 87 HIS A C 1
ATOM 671 O O . HIS A 1 87 ? -2.633 17.982 2.377 1.00 95.12 87 HIS A O 1
ATOM 677 N N . TYR A 1 88 ? -1.698 19.014 0.626 1.00 95.44 88 TYR A N 1
ATOM 678 C CA . TYR A 1 88 ? -0.439 19.312 1.327 1.00 95.44 88 TYR A CA 1
ATOM 679 C C . TYR A 1 88 ? -0.648 20.130 2.614 1.00 95.44 88 TYR A C 1
ATOM 681 O O . TYR A 1 88 ? 0.111 19.972 3.565 1.00 95.44 88 TYR A O 1
ATOM 689 N N . GLU A 1 89 ? -1.699 20.951 2.663 1.00 96.69 89 GLU A N 1
ATOM 690 C CA . GLU A 1 89 ? -2.077 21.754 3.838 1.00 96.69 89 GLU A CA 1
ATOM 691 C C . GLU A 1 89 ? -2.760 20.940 4.946 1.00 96.69 89 GLU A C 1
ATOM 693 O O . GLU A 1 89 ? -2.808 21.389 6.086 1.00 96.69 89 GLU A O 1
ATOM 698 N N . ALA A 1 90 ? -3.276 19.746 4.633 1.00 93.44 90 ALA A N 1
ATOM 699 C CA . ALA A 1 90 ? -3.927 18.856 5.597 1.00 93.44 90 ALA A CA 1
ATOM 700 C C . ALA A 1 90 ? -2.937 17.905 6.295 1.00 93.44 90 ALA A C 1
ATOM 702 O O . ALA A 1 90 ? -3.322 17.122 7.164 1.00 93.44 90 ALA A O 1
ATOM 703 N N . ARG A 1 91 ? -1.655 17.949 5.915 1.00 93.06 91 ARG A N 1
ATOM 704 C CA . ARG A 1 91 ? -0.615 17.066 6.447 1.00 93.06 91 ARG A CA 1
ATOM 705 C C . ARG A 1 91 ? 0.059 17.697 7.677 1.00 93.06 91 ARG A C 1
ATOM 707 O O . ARG A 1 91 ? 0.335 18.895 7.666 1.00 93.06 91 ARG A O 1
ATOM 714 N N . PRO A 1 92 ? 0.419 16.901 8.701 1.00 93.44 92 PRO A N 1
ATOM 715 C CA . PRO A 1 92 ? 0.262 15.449 8.789 1.00 93.44 92 PRO A CA 1
ATOM 716 C C . PRO A 1 92 ? -1.155 15.032 9.198 1.00 93.44 92 PRO A C 1
ATOM 718 O O . PRO A 1 92 ? -1.794 15.677 10.026 1.00 93.44 92 PRO A O 1
ATOM 721 N N . VAL A 1 93 ? -1.616 13.904 8.661 1.00 91.62 93 VAL A N 1
ATOM 722 C CA . VAL A 1 93 ? -2.926 13.352 9.009 1.00 91.62 93 VAL A CA 1
ATOM 723 C C . VAL A 1 93 ? -2.819 12.472 10.256 1.00 91.62 93 VAL A C 1
ATOM 725 O O . VAL A 1 93 ? -1.942 11.612 10.359 1.00 91.62 93 VAL A O 1
ATOM 728 N N . SER A 1 94 ? -3.739 12.661 11.198 1.00 92.00 94 SER A N 1
ATOM 729 C CA . SER A 1 94 ? -3.847 11.856 12.417 1.00 92.00 94 SER A CA 1
ATOM 730 C C . SER A 1 94 ? -4.504 10.496 12.161 1.00 92.00 94 SER A C 1
ATOM 732 O O . SER A 1 94 ? -5.457 10.391 11.395 1.00 92.00 94 SER A O 1
ATOM 734 N N . GLY A 1 95 ? -4.043 9.457 12.862 1.00 91.25 95 GLY A N 1
ATOM 735 C CA . GLY A 1 95 ? -4.719 8.153 12.914 1.00 91.25 95 GLY A CA 1
ATOM 736 C C . GLY A 1 9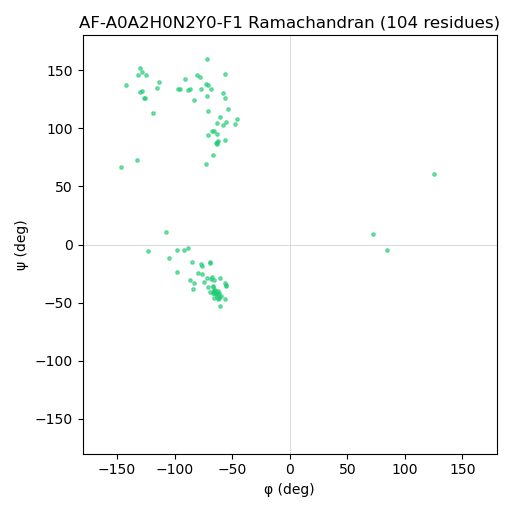5 ? -4.406 7.181 11.771 1.00 91.25 95 GLY A C 1
ATOM 737 O O . GLY A 1 95 ? -4.815 6.027 11.852 1.00 91.25 95 GLY A O 1
ATOM 738 N N . LEU A 1 96 ? -3.625 7.587 10.762 1.00 92.94 96 LEU A N 1
ATOM 739 C CA . LEU A 1 96 ? -3.179 6.697 9.675 1.00 92.94 96 LEU A CA 1
ATOM 740 C C . LEU A 1 96 ? -2.429 5.455 10.185 1.00 92.94 96 LEU A C 1
ATOM 742 O O . LEU A 1 96 ? -2.563 4.383 9.612 1.00 92.94 96 LEU A O 1
ATOM 746 N N . THR A 1 97 ? -1.679 5.572 11.284 1.00 93.56 97 THR A N 1
ATOM 747 C CA . THR A 1 97 ? -0.925 4.455 11.884 1.00 93.56 97 THR A CA 1
ATOM 748 C C . THR A 1 97 ? -1.805 3.378 12.516 1.00 93.56 97 THR A C 1
ATOM 750 O O . THR A 1 97 ? -1.314 2.293 12.810 1.00 93.56 97 THR A O 1
ATOM 753 N N . SER A 1 98 ? -3.084 3.668 12.757 1.00 92.38 98 SER A N 1
ATOM 754 C CA . SER A 1 98 ? -4.054 2.713 13.301 1.00 92.38 98 SER A CA 1
ATOM 755 C C . SER A 1 98 ? -4.925 2.070 12.220 1.00 92.38 98 SER A C 1
ATOM 757 O O . SER A 1 98 ? -5.733 1.202 12.539 1.00 92.38 98 SER A O 1
ATOM 759 N N . ALA A 1 99 ? -4.793 2.491 10.960 1.00 93.44 99 ALA A N 1
ATOM 760 C CA . ALA A 1 99 ? -5.540 1.911 9.855 1.00 93.44 99 ALA A CA 1
ATOM 761 C C . ALA A 1 99 ? -4.931 0.562 9.444 1.00 93.44 99 ALA A C 1
ATOM 763 O O . ALA A 1 99 ? -3.721 0.450 9.267 1.00 93.44 99 ALA A O 1
ATOM 764 N N . SER A 1 100 ? -5.777 -0.453 9.247 1.00 93.50 100 SER A N 1
ATOM 765 C CA . SER A 1 100 ? -5.340 -1.753 8.716 1.00 93.50 100 SER A CA 1
ATOM 766 C C . SER A 1 100 ? -4.956 -1.677 7.238 1.00 93.50 100 SER A C 1
ATOM 768 O O . SER A 1 100 ? -4.021 -2.342 6.809 1.00 93.50 100 SER A O 1
ATOM 770 N N . VAL A 1 101 ? -5.679 -0.870 6.456 1.00 92.75 101 VAL A N 1
ATOM 771 C CA . VAL A 1 101 ? -5.457 -0.684 5.017 1.00 92.75 101 VAL A CA 1
ATOM 772 C C . VAL A 1 101 ? -5.686 0.781 4.667 1.00 92.75 101 VAL A C 1
ATOM 774 O O . VAL A 1 101 ? -6.655 1.390 5.121 1.00 92.75 101 VAL A O 1
ATOM 777 N N . VAL A 1 102 ? -4.803 1.334 3.839 1.00 94.06 102 VAL A N 1
ATOM 778 C CA . VAL A 1 102 ? -4.921 2.681 3.272 1.00 94.06 102 VAL A CA 1
ATOM 779 C C . VAL A 1 102 ? -4.748 2.560 1.765 1.00 94.06 102 VAL A C 1
ATOM 781 O O . VAL A 1 102 ? -3.809 1.916 1.303 1.00 94.06 102 VAL A O 1
ATOM 784 N N . TYR A 1 103 ? -5.647 3.176 1.004 1.00 93.56 103 TYR A N 1
ATOM 785 C CA . TYR A 1 103 ? -5.516 3.298 -0.443 1.00 93.56 103 TYR A CA 1
ATOM 786 C C . TYR A 1 103 ? -5.682 4.761 -0.847 1.00 93.56 103 TYR A C 1
ATOM 788 O O . TYR A 1 103 ? -6.415 5.515 -0.208 1.00 93.56 103 TYR A O 1
ATOM 796 N N . GLU A 1 104 ? -4.991 5.149 -1.912 1.00 94.56 104 GLU A N 1
ATOM 797 C CA . GLU A 1 104 ? -5.096 6.466 -2.532 1.00 94.56 104 GLU A CA 1
ATOM 798 C C . GLU A 1 104 ? -5.708 6.299 -3.926 1.00 94.56 104 GLU A C 1
ATOM 800 O O . GLU A 1 104 ? -5.405 5.336 -4.634 1.00 94.56 104 GLU A O 1
ATOM 805 N N . ALA A 1 105 ? -6.594 7.217 -4.303 1.00 91.50 105 ALA A N 1
ATOM 806 C CA . ALA A 1 105 ? -7.238 7.254 -5.610 1.00 91.50 105 ALA A CA 1
ATOM 807 C C . ALA A 1 105 ? -7.003 8.633 -6.267 1.00 91.50 105 ALA A C 1
ATOM 809 O O . ALA A 1 105 ? -6.908 9.616 -5.529 1.00 91.50 105 ALA A O 1
ATOM 810 N N . PRO A 1 106 ? -6.869 8.698 -7.609 1.00 84.44 106 PRO A N 1
ATOM 811 C CA . PRO A 1 106 ? -6.572 9.927 -8.353 1.00 84.44 106 PRO A CA 1
ATOM 812 C C . PRO A 1 106 ? -7.752 10.900 -8.463 1.00 84.44 106 PRO A C 1
ATOM 814 O O . PRO A 1 106 ? -8.918 10.440 -8.449 1.00 84.44 106 PRO A O 1
#

Radius of gyration: 35.97 Å; Cα contacts (8 Å, |Δi|>4): 36; chains: 1; bounding box: 59×44×98 Å

Sequence (106 aa):
MHHLLTKLKSISPLYFISAGVTLLGLILLWVVFFHTPSTATHAGDTLIELEEAVAEDCEYRRAIDGVCVDIASQRDPDLVGIMIENHYEARPVSGLTSASVVYEAP

Mean predicted aligned error: 18.01 Å

Organism: NCBI:txid1974654

Secondary structure (DSSP, 8-state):
-HHHHHHHHHHHHHHHHHHHHHHHHHHHHHHHHHHS------S---------------SEE-TTT--EESSGGGSSPPP--------GGGPSPTTGGG-S------

InterPro domains:
  IPR021416 DUF3048, N-terminal [PF11258] (80-105)
  IPR023158 YerB-like superfamily [G3DSA:3.50.90.10] (50-106)
  IPR023158 YerB-like superfamily [SSF159774] (76-105)